Protein AF-A0A521W777-F1 (afdb_monomer)

Sequence (36 aa):
LAANADYLISGDKDLLALAEQYSIITPAQFWARHGG

Foldseek 3Di:
DDDDDPAAEDPDPVVVVCVVPGRYHYPVVVCVVPVD

Structure (mmCIF, N/CA/C/O backbone):
data_AF-A0A521W777-F1
#
_entry.id   AF-A0A521W777-F1
#
loop_
_atom_site.group_PDB
_atom_site.id
_atom_site.type_symbol
_atom_site.label_atom_id
_atom_site.label_alt_id
_atom_site.label_comp_id
_atom_site.label_asym_id
_atom_site.label_entity_id
_atom_site.label_seq_id
_atom_site.pdbx_PDB_ins_code
_atom_site.Cartn_x
_atom_site.Cartn_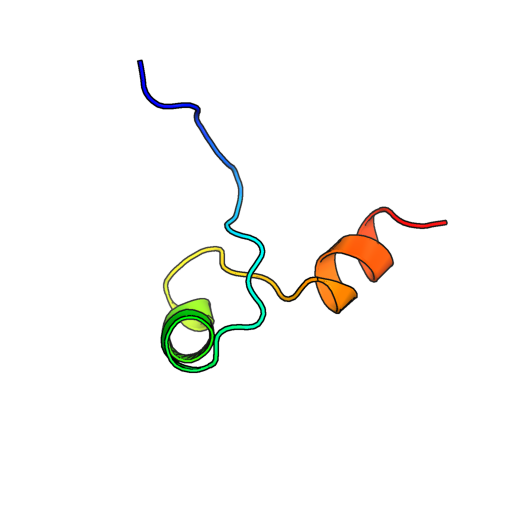y
_atom_site.Cartn_z
_atom_site.occupancy
_atom_site.B_iso_or_equiv
_atom_site.auth_seq_id
_atom_site.auth_comp_id
_atom_site.auth_asym_id
_atom_site.auth_atom_id
_atom_site.pdbx_PDB_model_num
ATOM 1 N N . LEU A 1 1 ?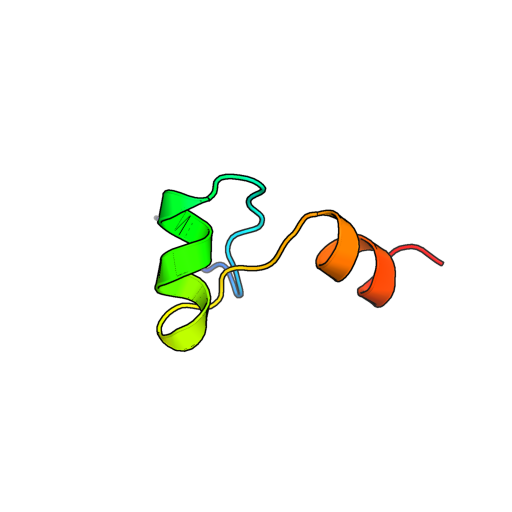 5.852 23.250 -3.053 1.00 61.84 1 LEU A N 1
ATOM 2 C CA . LEU A 1 1 ? 4.736 22.537 -3.715 1.00 61.84 1 LEU A CA 1
ATOM 3 C C . LEU A 1 1 ? 4.906 21.056 -3.416 1.00 61.84 1 LEU A C 1
ATOM 5 O O . LEU A 1 1 ? 6.006 20.560 -3.621 1.00 61.84 1 LEU A O 1
ATOM 9 N N . ALA A 1 2 ? 3.887 20.392 -2.867 1.00 72.62 2 ALA A N 1
ATOM 10 C CA . ALA A 1 2 ? 3.880 18.933 -2.754 1.00 72.62 2 ALA A CA 1
ATOM 11 C C . ALA A 1 2 ? 3.500 18.336 -4.119 1.00 72.62 2 ALA A C 1
ATOM 13 O O . ALA A 1 2 ? 2.682 18.923 -4.829 1.00 72.62 2 ALA A O 1
ATOM 14 N N . ALA A 1 3 ? 4.118 17.223 -4.509 1.00 71.12 3 ALA A N 1
ATOM 15 C CA . ALA A 1 3 ? 3.754 16.527 -5.739 1.00 71.12 3 ALA A CA 1
ATOM 16 C C . ALA A 1 3 ? 2.362 15.892 -5.582 1.00 71.12 3 ALA A C 1
ATOM 18 O O . ALA A 1 3 ? 2.088 15.267 -4.557 1.00 71.12 3 ALA A O 1
ATOM 19 N N . ASN A 1 4 ? 1.497 16.043 -6.589 1.00 83.06 4 ASN A N 1
ATOM 20 C CA . ASN A 1 4 ? 0.270 15.252 -6.678 1.00 83.06 4 ASN A CA 1
ATOM 21 C C . ASN A 1 4 ? 0.660 13.821 -7.051 1.00 83.06 4 ASN A C 1
ATOM 23 O O . ASN A 1 4 ? 1.215 13.603 -8.126 1.00 83.06 4 ASN A O 1
ATOM 27 N N . ALA A 1 5 ? 0.402 12.877 -6.150 1.00 89.06 5 ALA A N 1
ATOM 28 C CA . ALA A 1 5 ? 0.635 11.457 -6.369 1.00 89.06 5 ALA A CA 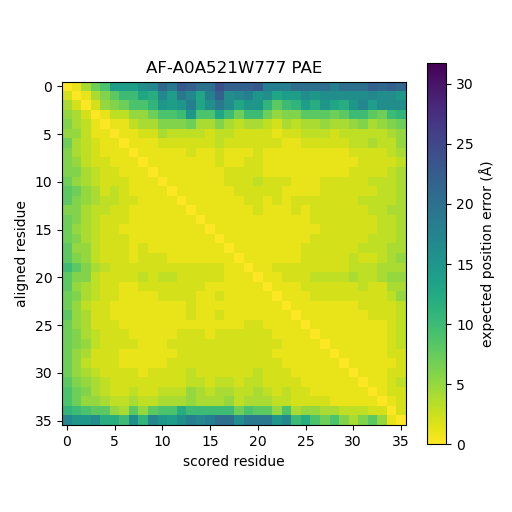1
ATOM 29 C C . ALA A 1 5 ? -0.705 10.720 -6.431 1.00 89.06 5 ALA A C 1
ATOM 31 O O . ALA A 1 5 ? -1.569 10.940 -5.584 1.00 89.06 5 ALA A O 1
ATOM 32 N N . ASP A 1 6 ? -0.855 9.828 -7.410 1.00 91.88 6 ASP A N 1
ATOM 33 C CA . ASP A 1 6 ? -2.080 9.040 -7.600 1.00 91.88 6 ASP A CA 1
ATOM 34 C C . ASP A 1 6 ? -2.232 7.922 -6.557 1.00 91.88 6 ASP A C 1
ATOM 36 O O . ASP A 1 6 ? -3.344 7.530 -6.198 1.00 91.88 6 ASP A O 1
ATOM 40 N N . TYR A 1 7 ? -1.109 7.395 -6.065 1.00 93.12 7 TYR A N 1
ATOM 41 C CA . TYR A 1 7 ? -1.065 6.385 -5.015 1.00 93.12 7 TYR A CA 1
ATOM 42 C C . TYR A 1 7 ? 0.291 6.362 -4.305 1.00 93.12 7 TYR A C 1
ATOM 44 O O . TYR A 1 7 ? 1.331 6.706 -4.869 1.00 93.12 7 TYR A O 1
ATOM 52 N N . LEU A 1 8 ? 0.274 5.894 -3.061 1.00 95.44 8 LEU A N 1
ATOM 53 C CA . LEU A 1 8 ? 1.458 5.534 -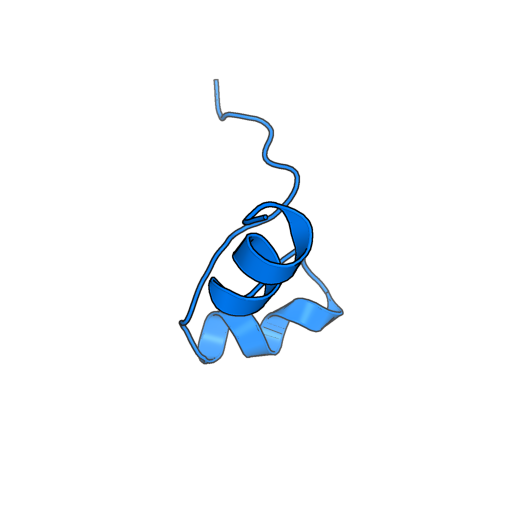2.296 1.00 95.44 8 LEU A CA 1
ATOM 54 C C . LEU A 1 8 ? 1.820 4.071 -2.576 1.00 95.44 8 LEU A C 1
ATOM 56 O O . LEU A 1 8 ? 0.979 3.186 -2.448 1.00 95.44 8 LEU A O 1
ATOM 60 N N . ILE A 1 9 ? 3.080 3.796 -2.908 1.00 96.56 9 ILE A N 1
ATOM 61 C CA . ILE A 1 9 ? 3.591 2.424 -2.999 1.00 96.56 9 ILE A CA 1
ATOM 62 C C . ILE A 1 9 ? 4.265 2.086 -1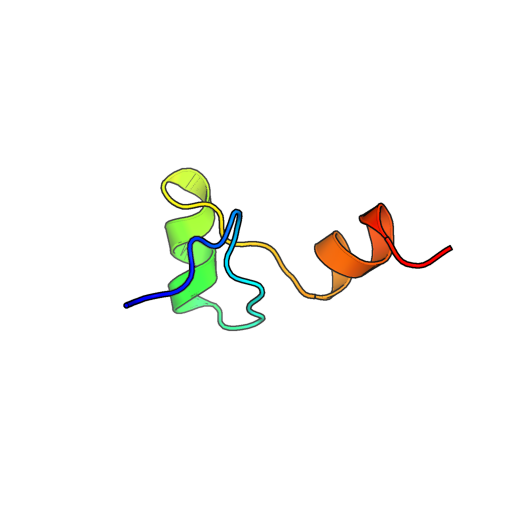.669 1.00 96.56 9 ILE A C 1
ATOM 64 O O . ILE A 1 9 ? 5.238 2.738 -1.295 1.00 96.56 9 ILE A O 1
ATOM 68 N N . SER A 1 10 ? 3.770 1.079 -0.951 1.00 97.00 10 SER A N 1
ATOM 69 C CA . SER A 1 10 ? 4.334 0.671 0.338 1.00 97.00 10 SER A CA 1
ATOM 70 C C . SER A 1 10 ? 4.204 -0.831 0.584 1.00 97.00 10 SER A C 1
ATOM 72 O O . SER A 1 10 ? 3.236 -1.466 0.172 1.00 97.00 10 SER A O 1
ATOM 74 N N . GLY A 1 11 ? 5.199 -1.405 1.262 1.00 96.88 11 GLY A N 1
ATOM 75 C CA . GLY A 1 11 ? 5.143 -2.760 1.827 1.00 96.88 11 GLY A CA 1
ATOM 76 C C . GLY A 1 11 ? 4.846 -2.781 3.330 1.00 96.88 11 GLY A C 1
ATOM 77 O O . GLY A 1 11 ? 4.815 -3.856 3.924 1.00 96.88 11 GLY A O 1
ATOM 78 N N . ASP A 1 12 ? 4.672 -1.611 3.946 1.00 98.19 12 ASP A N 1
ATOM 79 C CA . ASP A 1 12 ? 4.399 -1.485 5.374 1.00 98.19 12 ASP A CA 1
ATOM 80 C C . ASP A 1 12 ? 2.974 -1.940 5.715 1.00 98.19 12 ASP A C 1
ATOM 82 O O . ASP A 1 12 ? 2.012 -1.546 5.057 1.00 98.19 12 ASP A O 1
ATOM 86 N N . LYS A 1 13 ? 2.834 -2.779 6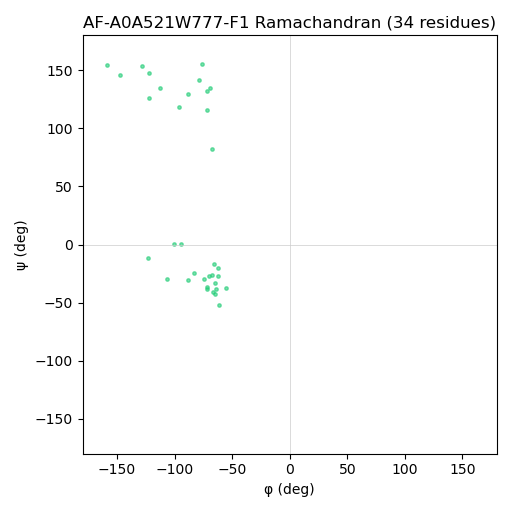.744 1.00 97.00 13 LYS A N 1
ATOM 87 C CA . LYS A 1 13 ? 1.552 -3.416 7.072 1.00 97.00 13 LYS A CA 1
ATOM 88 C C . LYS A 1 13 ? 0.545 -2.445 7.667 1.00 97.00 13 LYS A C 1
ATOM 90 O O . LYS A 1 13 ? -0.639 -2.570 7.366 1.00 97.00 13 LYS A O 1
ATOM 95 N N . ASP A 1 14 ? 1.006 -1.495 8.470 1.00 97.94 14 ASP A N 1
ATOM 96 C CA . ASP A 1 14 ? 0.123 -0.541 9.132 1.00 97.94 14 ASP A CA 1
ATOM 97 C C . ASP A 1 14 ? -0.438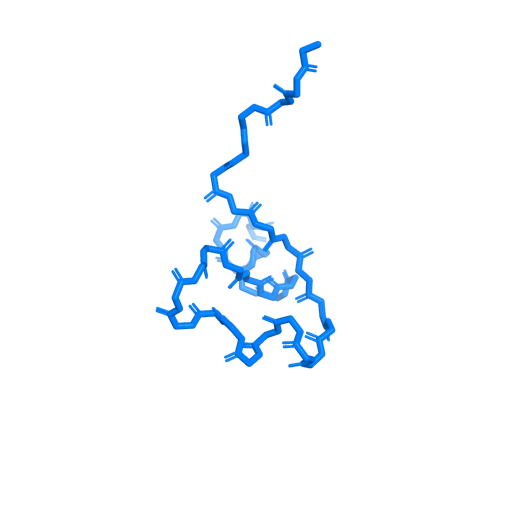 0.449 8.108 1.00 97.94 14 ASP A C 1
ATOM 99 O O . ASP A 1 14 ? -1.628 0.754 8.116 1.00 97.94 14 ASP A O 1
ATOM 103 N 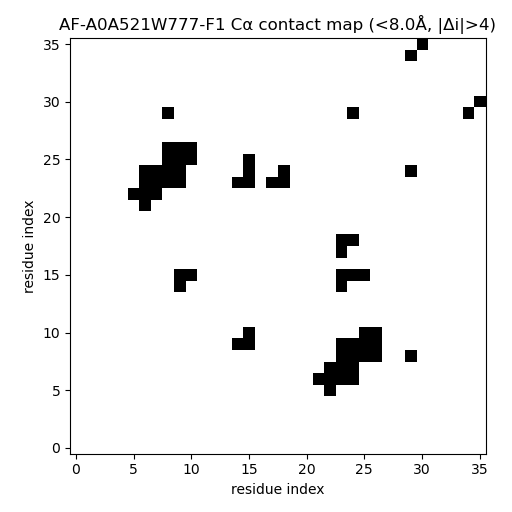N . LEU A 1 15 ? 0.381 0.867 7.139 1.00 97.12 15 LEU A N 1
ATOM 104 C CA . LEU A 1 15 ? -0.091 1.644 5.994 1.00 97.12 15 LEU A CA 1
ATOM 105 C C . LEU A 1 15 ? -1.013 0.829 5.081 1.00 97.12 15 LEU A C 1
ATOM 107 O O . LEU A 1 15 ? -2.031 1.342 4.624 1.00 97.12 15 LEU A O 1
ATOM 111 N N . LEU A 1 16 ? -0.708 -0.444 4.826 1.00 97.12 16 LEU A N 1
ATOM 112 C CA . LEU A 1 16 ? -1.569 -1.299 4.003 1.00 97.12 16 LEU A CA 1
ATOM 113 C C . LEU A 1 16 ? -2.918 -1.608 4.668 1.00 97.12 16 LEU A C 1
ATOM 115 O O . LEU A 1 16 ? -3.899 -1.803 3.955 1.00 97.12 16 LEU A O 1
ATOM 119 N N . ALA A 1 17 ? -3.012 -1.578 6.000 1.00 97.50 17 ALA A N 1
ATOM 120 C CA . ALA A 1 17 ? -4.292 -1.662 6.707 1.00 97.50 17 ALA A CA 1
ATOM 121 C C . ALA A 1 17 ? -5.230 -0.483 6.377 1.00 97.50 17 ALA A C 1
ATOM 123 O O . ALA A 1 17 ? -6.442 -0.589 6.545 1.00 97.50 17 ALA A O 1
ATOM 124 N N . LEU A 1 18 ? -4.683 0.627 5.871 1.00 97.56 18 LEU A N 1
ATOM 125 C CA . LEU A 1 18 ? -5.432 1.804 5.439 1.00 97.56 18 LEU A CA 1
ATOM 126 C C . LEU A 1 18 ? -5.749 1.806 3.930 1.00 97.56 18 LEU A C 1
ATOM 128 O O . LEU A 1 18 ? -6.385 2.743 3.446 1.00 97.56 18 LEU A O 1
ATOM 132 N N . ALA A 1 19 ? -5.345 0.776 3.176 1.00 96.38 19 ALA A N 1
ATOM 133 C CA . ALA A 1 19 ? -5.496 0.717 1.717 1.00 96.38 19 ALA A CA 1
ATOM 134 C C . ALA A 1 19 ? -6.958 0.653 1.232 1.00 96.38 19 ALA A C 1
ATOM 136 O O . ALA A 1 19 ? -7.2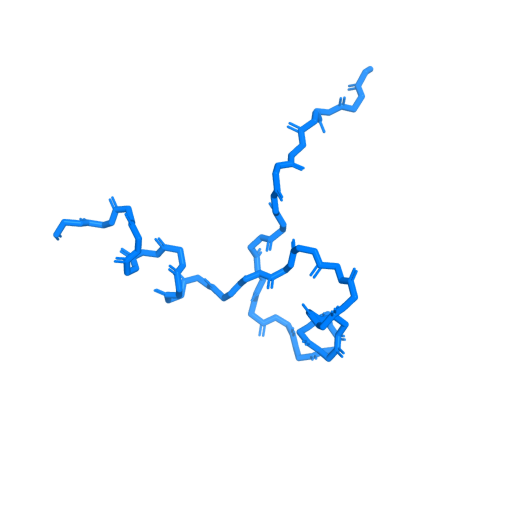34 0.918 0.065 1.00 96.38 19 ALA A O 1
ATOM 137 N N . GLU A 1 20 ? -7.906 0.319 2.113 1.00 94.56 20 GLU A N 1
ATOM 138 C CA . GLU A 1 20 ? -9.337 0.400 1.791 1.00 94.56 20 GLU A CA 1
ATOM 139 C C . GLU A 1 20 ? -9.832 1.848 1.675 1.00 94.56 20 GLU A C 1
ATOM 141 O O . GLU A 1 20 ? -10.797 2.118 0.964 1.00 94.56 20 GLU A O 1
ATOM 146 N N . GLN A 1 21 ? -9.184 2.782 2.375 1.00 96.81 21 GLN A N 1
ATOM 147 C CA . GLN A 1 21 ? -9.609 4.183 2.458 1.00 96.81 21 GLN A CA 1
ATOM 148 C C . GLN A 1 21 ? -8.709 5.114 1.646 1.00 96.81 21 GLN A C 1
ATOM 150 O O . GLN A 1 21 ? -9.162 6.148 1.158 1.00 96.81 21 GLN A O 1
ATOM 155 N N . TYR A 1 22 ? -7.437 4.750 1.497 1.00 95.38 22 TYR A N 1
ATOM 156 C CA . TYR A 1 22 ? -6.439 5.544 0.795 1.00 95.38 22 TYR A CA 1
ATOM 157 C C . TYR A 1 22 ? -5.828 4.744 -0.347 1.00 95.38 22 TYR A C 1
ATOM 159 O O . TYR A 1 22 ? -5.637 3.535 -0.237 1.00 95.38 22 TYR A O 1
ATOM 167 N N . SER A 1 23 ? -5.450 5.436 -1.424 1.00 95.31 23 SER A N 1
ATOM 168 C CA . SER A 1 23 ? -4.752 4.838 -2.564 1.00 95.31 23 SER A CA 1
ATOM 169 C C . SER A 1 23 ? -3.341 4.391 -2.168 1.00 95.31 23 SER A C 1
ATOM 171 O O . SER A 1 23 ? -2.363 5.100 -2.394 1.00 95.31 23 SER A O 1
ATOM 173 N N . ILE A 1 24 ? -3.238 3.212 -1.556 1.00 97.12 24 ILE A N 1
ATOM 174 C CA . ILE A 1 24 ? -1.990 2.586 -1.120 1.00 97.12 24 ILE A CA 1
ATOM 175 C C . ILE A 1 24 ? -1.900 1.221 -1.794 1.00 97.12 24 ILE A C 1
ATOM 177 O O . ILE A 1 24 ? -2.825 0.416 -1.712 1.00 97.12 24 ILE A O 1
ATOM 181 N N . ILE A 1 25 ? -0.793 0.959 -2.481 1.00 97.31 25 ILE A N 1
ATOM 182 C CA . ILE A 1 25 ? -0.580 -0.291 -3.212 1.00 97.31 25 ILE A CA 1
ATOM 183 C C . ILE A 1 25 ? 0.743 -0.930 -2.827 1.00 97.31 25 ILE A C 1
ATOM 185 O O . ILE A 1 25 ? 1.704 -0.258 -2.455 1.00 97.31 25 ILE A O 1
ATOM 189 N N . THR A 1 26 ? 0.815 -2.248 -2.965 1.00 97.56 26 THR A N 1
ATOM 190 C CA . THR A 1 26 ? 2.076 -2.965 -2.752 1.00 97.56 26 THR A CA 1
ATOM 191 C C . THR A 1 26 ? 3.029 -2.776 -3.939 1.00 97.56 26 THR A C 1
ATOM 193 O O . THR A 1 26 ? 2.571 -2.593 -5.074 1.00 97.56 26 THR A O 1
ATOM 196 N N . PRO A 1 27 ? 4.355 -2.907 -3.740 1.00 96.69 27 PRO A N 1
ATOM 197 C CA . PRO A 1 27 ? 5.309 -2.928 -4.849 1.00 96.69 27 PRO A CA 1
ATOM 198 C C . PRO A 1 27 ? 4.984 -4.002 -5.897 1.00 96.69 27 PRO A C 1
ATOM 200 O O . PRO A 1 27 ? 5.103 -3.753 -7.092 1.00 96.69 27 PRO A O 1
ATOM 203 N N . ALA A 1 28 ? 4.511 -5.176 -5.467 1.00 96.69 28 ALA A N 1
ATOM 204 C CA . ALA A 1 28 ? 4.107 -6.249 -6.373 1.00 96.69 28 ALA A CA 1
ATOM 205 C C . ALA A 1 28 ? 2.897 -5.854 -7.237 1.00 96.69 28 ALA A C 1
ATOM 207 O O . ALA A 1 28 ? 2.897 -6.096 -8.440 1.00 96.69 28 ALA A O 1
ATOM 208 N N . GLN A 1 29 ? 1.888 -5.199 -6.650 1.00 95.94 29 GLN A N 1
ATOM 209 C CA . GLN A 1 29 ? 0.735 -4.683 -7.398 1.00 95.94 29 GLN A CA 1
ATOM 210 C C . GLN A 1 29 ? 1.133 -3.594 -8.395 1.00 95.94 29 GLN A C 1
ATOM 212 O O . GLN A 1 29 ? 0.585 -3.553 -9.493 1.00 95.94 29 GLN A O 1
ATOM 217 N N . PHE A 1 30 ? 2.076 -2.722 -8.033 1.00 95.69 30 PHE A N 1
ATOM 218 C CA . PHE A 1 30 ? 2.603 -1.725 -8.959 1.00 95.69 30 PHE A CA 1
ATOM 219 C C . PHE A 1 30 ? 3.281 -2.395 -10.161 1.00 95.69 30 PHE A C 1
ATOM 221 O O . PHE A 1 30 ? 2.911 -2.135 -11.305 1.00 95.69 30 PHE A O 1
ATOM 228 N N . TRP A 1 31 ? 4.214 -3.318 -9.921 1.00 94.94 31 TRP A N 1
ATOM 229 C CA . TRP A 1 31 ? 4.914 -4.015 -11.001 1.00 94.94 31 TRP A CA 1
ATOM 230 C C . TRP A 1 31 ? 3.993 -4.905 -11.839 1.00 94.94 31 TRP A C 1
ATOM 232 O O . TRP A 1 31 ? 4.163 -4.962 -13.048 1.00 94.94 31 TRP A O 1
ATOM 242 N N . ALA A 1 32 ? 2.955 -5.512 -11.265 1.00 95.94 32 ALA A N 1
ATOM 243 C CA . ALA A 1 32 ? 1.952 -6.234 -12.049 1.00 95.94 32 ALA A CA 1
ATOM 244 C C . ALA A 1 32 ? 1.192 -5.327 -13.040 1.00 95.94 32 ALA A C 1
ATOM 246 O O . ALA A 1 32 ? 0.710 -5.805 -14.063 1.00 95.94 32 ALA A O 1
ATOM 247 N N . ARG A 1 33 ? 1.078 -4.022 -12.749 1.00 93.00 33 ARG A N 1
ATOM 248 C CA . ARG A 1 33 ? 0.421 -3.034 -13.623 1.00 93.00 33 ARG A CA 1
ATOM 249 C C . ARG A 1 33 ? 1.367 -2.405 -14.645 1.00 93.00 33 ARG A C 1
ATOM 251 O O . ARG A 1 33 ? 0.907 -2.005 -15.709 1.00 93.00 33 ARG A O 1
ATOM 258 N N . HIS A 1 34 ? 2.652 -2.278 -14.315 1.00 92.50 34 HIS A N 1
ATOM 259 C CA . HIS A 1 34 ? 3.603 -1.461 -15.083 1.00 92.50 34 HIS A CA 1
ATOM 260 C C . HIS A 1 34 ? 4.836 -2.219 -15.598 1.00 92.50 34 HIS A C 1
ATOM 262 O O . HIS A 1 34 ? 5.593 -1.662 -16.385 1.00 92.50 34 HIS A O 1
ATOM 268 N N . GLY A 1 35 ? 5.070 -3.447 -15.136 1.00 82.12 35 GLY A N 1
ATOM 269 C CA . GLY A 1 35 ? 6.373 -4.108 -15.210 1.00 82.12 35 GLY A CA 1
ATOM 270 C C . GLY A 1 35 ? 6.731 -4.803 -16.511 1.00 82.12 35 GLY A C 1
ATOM 271 O O . GLY A 1 35 ? 7.923 -4.876 -16.777 1.00 82.12 35 GLY A O 1
ATOM 272 N N . GLY A 1 36 ? 5.753 -5.226 -17.320 1.00 70.44 36 GLY A N 1
ATOM 273 C CA . GLY A 1 36 ? 6.020 -5.989 -18.548 1.00 70.44 36 GLY A CA 1
ATOM 274 C C . GLY A 1 36 ? 6.549 -7.395 -18.290 1.00 70.44 36 GLY A C 1
ATOM 275 O O . GLY A 1 36 ? 7.583 -7.543 -17.607 1.00 70.44 36 GLY A O 1
#

Mean predicted aligned error: 3.72 Å

pLDDT: mean 92.09, std 9.01, range [61.84, 98.19]

Secondary structure (DSSP, 8-state):
-----S-EE---HHHHTTTTTS-EE-HHHHHHHH--

Solvent-accessible surface area (backbone atoms only — not comparable to full-atom values): 2400 Å² total; per-residue (Å²): 135,83,82,91,69,90,57,48,76,47,85,51,65,76,63,54,72,42,32,90,83,40,61,47,40,39,60,65,61,50,40,76,74,72,56,128

Radius of gyration: 10.69 Å; Cα contacts (8 Å, |Δi|>4): 32; chains: 1; bounding box: 16×29×28 Å